Protein AF-A0A7T1WS77-F1 (afdb_monomer_lite)

Secondary structure (DSSP, 8-state):
---HHHHHS---HHHHHHHHHHHHHHHHHHHHHHHHIIIIIHHHHHH--SHHHHHHHHHHHHHHHHHHHHHHHHHHHHHHHHHHTS--

Organism: NCBI:txid2710756

Radius of gyration: 20.39 Å; chains: 1; bounding box: 47×16×60 Å

Structure (mmCIF, N/CA/C/O backbone):
data_AF-A0A7T1WS77-F1
#
_entry.id   AF-A0A7T1WS77-F1
#
loop_
_atom_site.group_PDB
_atom_site.id
_atom_site.type_symbol
_atom_site.label_atom_id
_atom_site.label_alt_id
_atom_site.label_comp_id
_atom_site.label_asym_id
_atom_site.label_entity_id
_atom_site.label_seq_id
_atom_site.pdbx_PDB_ins_code
_atom_site.Cartn_x
_atom_site.Cartn_y
_atom_site.Cartn_z
_atom_site.occupancy
_atom_site.B_iso_or_equiv
_atom_site.auth_seq_id
_atom_site.auth_comp_id
_atom_site.auth_asym_id
_atom_site.auth_atom_id
_atom_site.pdbx_PDB_model_num
ATOM 1 N N . MET A 1 1 ? 27.245 10.007 -26.198 1.00 50.12 1 MET A N 1
ATOM 2 C CA . MET A 1 1 ? 25.935 10.455 -26.718 1.00 50.12 1 MET A CA 1
ATOM 3 C C . MET A 1 1 ? 25.045 9.235 -26.832 1.00 50.12 1 MET A C 1
ATOM 5 O O . MET A 1 1 ? 25.521 8.239 -27.361 1.00 50.12 1 MET A O 1
ATOM 9 N N . LEU A 1 2 ? 23.812 9.295 -26.323 1.00 64.62 2 LEU A N 1
ATOM 10 C CA . LEU A 1 2 ? 22.791 8.300 -26.665 1.00 64.62 2 LEU A CA 1
ATOM 11 C C . LEU A 1 2 ? 22.402 8.495 -28.136 1.00 64.62 2 LEU A C 1
ATOM 13 O O . LEU A 1 2 ? 22.185 9.628 -28.563 1.00 64.62 2 LEU A O 1
ATOM 17 N N . THR A 1 3 ? 22.325 7.411 -28.900 1.00 75.38 3 THR A N 1
ATOM 18 C CA . THR A 1 3 ? 21.816 7.437 -30.278 1.00 75.38 3 THR A CA 1
ATOM 19 C C . THR A 1 3 ? 20.321 7.124 -30.305 1.00 75.38 3 THR A C 1
ATOM 21 O O . THR A 1 3 ? 19.805 6.432 -29.430 1.00 75.38 3 THR A O 1
ATOM 24 N N . TYR A 1 4 ? 19.614 7.615 -31.324 1.00 64.88 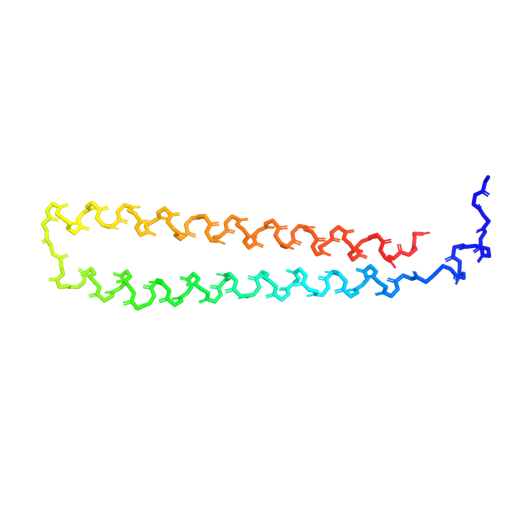4 TYR A N 1
ATOM 25 C CA . TYR A 1 4 ? 18.185 7.341 -31.510 1.00 64.88 4 TYR A CA 1
ATOM 26 C C . TYR A 1 4 ? 17.887 5.833 -31.601 1.00 64.88 4 TYR A C 1
ATOM 28 O O . TYR A 1 4 ? 16.924 5.361 -31.006 1.00 64.88 4 TYR A O 1
ATOM 36 N N . ALA A 1 5 ? 18.767 5.063 -32.252 1.00 68.44 5 ALA A N 1
ATOM 37 C CA . ALA A 1 5 ? 18.676 3.603 -32.307 1.00 68.44 5 ALA A CA 1
ATOM 38 C C . ALA A 1 5 ? 18.756 2.961 -30.909 1.00 68.44 5 ALA A C 1
ATOM 40 O O . ALA A 1 5 ? 17.926 2.124 -30.578 1.00 68.44 5 ALA A O 1
ATOM 41 N N . GLN A 1 6 ? 19.666 3.428 -30.045 1.00 66.38 6 GLN A N 1
ATOM 42 C CA . GLN A 1 6 ? 19.799 2.927 -28.669 1.00 66.38 6 GLN A CA 1
ATOM 43 C C . GLN A 1 6 ? 18.584 3.229 -27.780 1.00 66.38 6 GLN A C 1
ATOM 45 O O . GLN A 1 6 ? 18.309 2.462 -26.866 1.00 66.38 6 GLN A O 1
ATOM 50 N N . VAL A 1 7 ? 17.860 4.329 -28.018 1.00 63.50 7 VAL A N 1
ATOM 51 C CA . VAL A 1 7 ? 16.595 4.619 -27.311 1.00 63.50 7 VAL A CA 1
ATOM 52 C C . VAL A 1 7 ? 15.466 3.733 -27.830 1.00 63.50 7 VAL A C 1
ATOM 54 O O . VAL A 1 7 ? 14.637 3.280 -27.050 1.00 63.50 7 VAL A O 1
ATOM 57 N N . ASN A 1 8 ? 15.438 3.480 -29.139 1.00 64.62 8 ASN A N 1
ATOM 58 C CA . ASN A 1 8 ? 14.385 2.702 -29.784 1.00 64.62 8 ASN A CA 1
ATOM 59 C C . ASN A 1 8 ? 14.515 1.188 -29.524 1.00 64.62 8 ASN A C 1
ATOM 61 O O . ASN A 1 8 ? 13.520 0.472 -29.534 1.00 64.62 8 ASN A O 1
ATOM 65 N N . GLU A 1 9 ? 15.737 0.709 -29.275 1.00 68.94 9 GLU A N 1
ATOM 66 C CA . GLU A 1 9 ? 16.047 -0.684 -28.919 1.00 68.94 9 GLU A CA 1
ATOM 67 C C . GLU A 1 9 ? 16.062 -0.935 -27.402 1.00 68.94 9 GLU A C 1
ATOM 69 O O . GLU A 1 9 ? 16.193 -2.080 -26.968 1.00 68.94 9 GLU A O 1
ATOM 74 N N . ALA A 1 10 ? 15.946 0.112 -26.578 1.00 70.94 10 ALA A N 1
ATOM 75 C CA . ALA A 1 10 ? 15.951 -0.034 -25.130 1.00 70.94 10 ALA A CA 1
ATOM 76 C C . ALA A 1 10 ? 14.692 -0.773 -24.650 1.00 70.94 10 ALA A C 1
ATOM 78 O O . ALA A 1 10 ? 13.560 -0.359 -24.901 1.00 70.94 10 ALA A O 1
ATOM 79 N N . ASP A 1 11 ? 14.898 -1.861 -23.911 1.00 76.75 11 ASP A N 1
ATOM 80 C CA . ASP A 1 11 ? 13.813 -2.596 -23.274 1.00 76.75 11 ASP A CA 1
ATOM 81 C C . ASP A 1 11 ? 13.385 -1.903 -21.971 1.00 76.75 11 ASP A C 1
ATOM 83 O O . ASP A 1 11 ? 14.088 -1.924 -20.959 1.00 76.75 11 ASP A O 1
ATOM 87 N N . PHE A 1 12 ? 12.198 -1.297 -21.993 1.00 78.56 12 PHE A N 1
ATOM 88 C CA . PHE A 1 12 ? 11.590 -0.648 -20.829 1.00 78.56 12 PHE A CA 1
ATOM 89 C C . PHE A 1 12 ? 10.626 -1.563 -20.056 1.00 78.56 12 PHE A C 1
ATOM 91 O O . PHE A 1 12 ? 10.026 -1.123 -19.069 1.00 78.56 12 PHE A O 1
ATOM 98 N N . SER A 1 13 ? 10.469 -2.828 -20.461 1.00 82.06 13 SER A N 1
ATOM 99 C CA . SER A 1 13 ? 9.489 -3.756 -19.884 1.00 82.06 13 SER A CA 1
ATOM 100 C C . SER A 1 13 ? 9.679 -3.956 -18.376 1.00 82.06 13 SER A C 1
ATOM 102 O O . SER A 1 13 ? 8.703 -3.939 -17.625 1.00 82.06 13 SER A O 1
ATOM 104 N N . GLY A 1 14 ? 10.925 -4.044 -17.898 1.00 79.44 14 GLY A N 1
ATOM 105 C CA . GLY A 1 14 ? 11.230 -4.160 -16.468 1.00 79.44 14 GLY A CA 1
ATOM 106 C C . GLY A 1 14 ? 10.789 -2.937 -15.652 1.00 79.44 14 GLY A C 1
ATOM 107 O O . GLY A 1 14 ? 10.254 -3.077 -14.551 1.00 79.44 14 GLY A O 1
ATOM 108 N N . ILE A 1 15 ? 10.934 -1.731 -16.212 1.00 77.94 15 ILE A N 1
ATOM 109 C CA . ILE A 1 15 ? 10.497 -0.481 -15.571 1.00 77.94 15 ILE A CA 1
ATOM 110 C C . ILE A 1 15 ? 8.964 -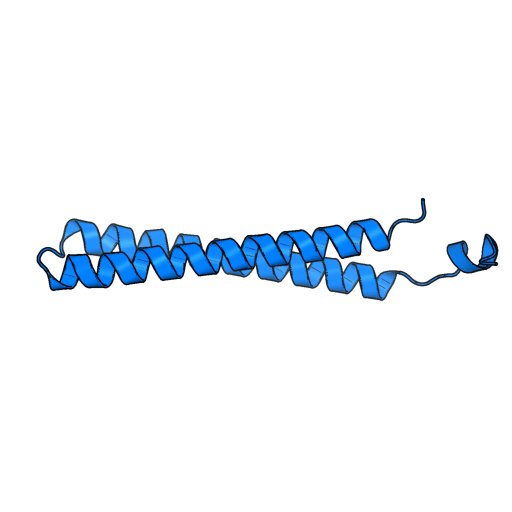0.419 -15.530 1.00 77.94 15 ILE A C 1
ATOM 112 O O . ILE A 1 15 ? 8.387 -0.051 -14.505 1.00 77.94 15 ILE A O 1
ATOM 116 N N . GLN A 1 16 ? 8.293 -0.845 -16.602 1.00 78.56 16 GLN A N 1
ATOM 117 C CA . GLN A 1 16 ? 6.830 -0.914 -16.666 1.00 78.56 16 GLN A CA 1
ATOM 118 C C . GLN A 1 16 ? 6.254 -1.935 -15.673 1.00 78.56 16 GLN A C 1
ATOM 120 O O . GLN A 1 16 ? 5.280 -1.641 -14.976 1.00 78.56 16 GLN A O 1
ATOM 125 N N . GLN A 1 17 ? 6.882 -3.107 -15.540 1.00 84.25 17 GLN A N 1
ATOM 126 C CA . GLN A 1 17 ? 6.500 -4.112 -14.543 1.00 84.25 17 GLN A CA 1
ATOM 127 C C . GLN A 1 17 ? 6.665 -3.579 -13.115 1.00 84.25 17 GLN A C 1
ATOM 129 O O . GLN A 1 17 ? 5.762 -3.727 -12.287 1.00 84.25 17 GLN A O 1
ATOM 134 N N . ALA A 1 18 ? 7.773 -2.889 -12.830 1.00 76.75 18 ALA A N 1
ATOM 135 C CA . ALA A 1 18 ? 7.979 -2.243 -11.538 1.00 76.75 18 ALA A CA 1
ATOM 136 C C . ALA A 1 18 ? 6.915 -1.161 -11.272 1.00 76.75 18 ALA A C 1
ATOM 138 O O . ALA A 1 18 ? 6.340 -1.114 -10.181 1.00 76.75 18 ALA A O 1
ATOM 139 N N . ALA A 1 19 ? 6.574 -0.339 -12.271 1.00 79.38 19 ALA A N 1
ATOM 140 C CA . ALA A 1 19 ? 5.507 0.656 -12.162 1.00 79.38 19 ALA A CA 1
ATOM 141 C C . ALA A 1 19 ? 4.151 0.016 -11.816 1.00 79.38 19 ALA A C 1
ATOM 143 O O . ALA A 1 19 ? 3.396 0.554 -10.996 1.00 79.38 19 ALA A O 1
ATOM 144 N N . GLN A 1 20 ? 3.846 -1.142 -12.409 1.00 84.75 20 GLN A N 1
ATOM 145 C CA . GLN A 1 20 ? 2.632 -1.906 -12.133 1.00 84.75 20 GLN A CA 1
ATOM 146 C C . GLN A 1 20 ? 2.630 -2.502 -10.719 1.00 84.75 20 GLN A C 1
ATOM 148 O O . GLN A 1 20 ? 1.613 -2.403 -10.029 1.00 84.75 20 GLN A O 1
ATOM 153 N N . ALA A 1 21 ? 3.752 -3.054 -10.252 1.00 83.25 21 ALA A N 1
ATOM 154 C CA . ALA A 1 21 ? 3.881 -3.581 -8.892 1.00 83.25 21 ALA A CA 1
ATOM 155 C C . ALA A 1 21 ? 3.638 -2.487 -7.835 1.00 83.25 21 ALA A C 1
ATOM 157 O O . ALA A 1 21 ? 2.858 -2.676 -6.900 1.00 83.25 21 ALA A O 1
ATOM 158 N N . TRP A 1 22 ? 4.210 -1.295 -8.032 1.00 83.19 22 TRP A N 1
ATOM 159 C CA . TRP A 1 22 ? 3.964 -0.142 -7.161 1.00 83.19 22 TRP A CA 1
ATOM 160 C C . TRP A 1 22 ? 2.501 0.324 -7.182 1.00 83.19 22 TRP A C 1
ATOM 162 O O . TRP A 1 22 ? 1.946 0.695 -6.146 1.00 83.19 22 TRP A O 1
ATOM 172 N N . ARG A 1 23 ? 1.833 0.243 -8.339 1.00 84.31 23 ARG A N 1
ATOM 173 C CA . ARG A 1 23 ? 0.396 0.539 -8.456 1.00 84.31 23 ARG A CA 1
ATOM 174 C C . ARG A 1 23 ? -0.460 -0.456 -7.668 1.00 84.31 23 ARG A C 1
ATOM 176 O O . ARG A 1 23 ? -1.401 -0.043 -6.994 1.00 84.31 23 ARG A O 1
ATOM 183 N N . GLN A 1 24 ? -0.130 -1.745 -7.723 1.00 87.19 24 GLN A N 1
ATOM 184 C CA . GLN A 1 24 ? -0.817 -2.779 -6.942 1.00 87.19 24 GLN A CA 1
ATOM 185 C C . GLN A 1 24 ? -0.604 -2.583 -5.437 1.00 87.19 24 GLN A C 1
ATOM 187 O O . GLN A 1 24 ? -1.555 -2.693 -4.664 1.00 87.19 24 GLN A O 1
ATOM 192 N N . LEU A 1 25 ? 0.616 -2.228 -5.022 1.00 79.44 25 LEU A N 1
ATOM 193 C CA . LEU A 1 25 ? 0.929 -1.952 -3.622 1.00 79.44 25 LEU A CA 1
ATOM 194 C C . LEU A 1 25 ? 0.118 -0.76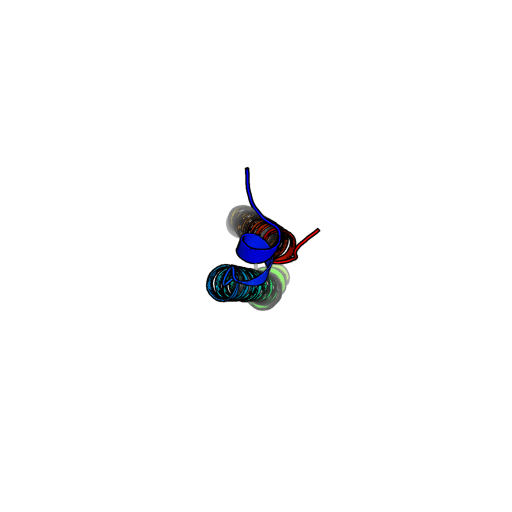9 -3.075 1.00 79.44 25 LEU A C 1
ATOM 196 O O . LEU A 1 25 ? -0.437 -0.851 -1.979 1.00 79.44 25 LEU A O 1
ATOM 200 N N . ARG A 1 26 ? -0.023 0.306 -3.860 1.00 83.50 26 ARG A N 1
ATOM 201 C CA . ARG A 1 26 ? -0.916 1.422 -3.523 1.00 83.50 26 ARG A CA 1
ATOM 202 C C . ARG A 1 26 ? -2.351 0.944 -3.280 1.00 83.50 26 ARG A C 1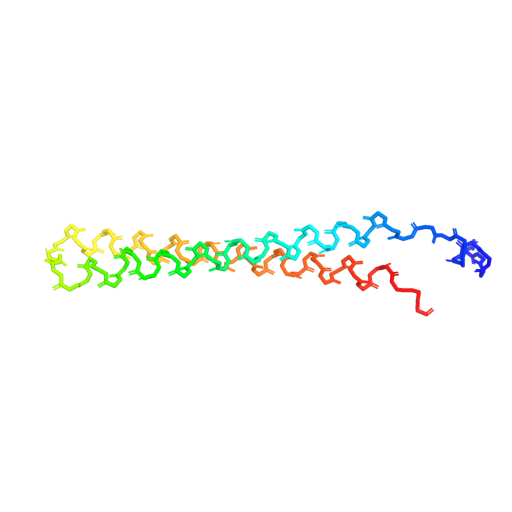
ATOM 204 O O . ARG A 1 26 ? -2.922 1.270 -2.242 1.00 83.50 26 ARG A O 1
ATOM 211 N N . ALA A 1 27 ? -2.913 0.162 -4.203 1.00 83.38 27 ALA A N 1
ATOM 212 C CA . ALA A 1 27 ? -4.280 -0.348 -4.080 1.00 83.38 27 ALA A CA 1
ATOM 213 C C . ALA A 1 27 ? -4.457 -1.239 -2.834 1.00 83.38 27 ALA A C 1
ATOM 215 O O . ALA A 1 27 ? -5.485 -1.175 -2.157 1.00 83.38 27 ALA A O 1
ATOM 216 N N . ALA A 1 28 ? -3.439 -2.032 -2.484 1.00 80.75 28 ALA A N 1
ATOM 217 C CA . ALA A 1 28 ? -3.445 -2.835 -1.264 1.00 80.75 28 ALA A CA 1
ATOM 218 C C . ALA A 1 28 ? -3.493 -1.962 0.004 1.00 80.75 28 ALA A C 1
ATOM 220 O O . ALA A 1 28 ? -4.284 -2.244 0.907 1.00 80.75 28 ALA A O 1
ATOM 221 N N . TYR A 1 29 ? -2.703 -0.883 0.063 1.00 78.44 29 TYR A N 1
ATOM 222 C CA . TYR A 1 29 ? -2.741 0.065 1.180 1.00 78.44 29 TYR A CA 1
ATOM 223 C C . TYR A 1 29 ? -4.075 0.819 1.274 1.00 78.44 29 TYR A C 1
ATOM 225 O O . TYR A 1 29 ? -4.623 0.948 2.369 1.00 78.44 29 TYR A O 1
ATOM 233 N N . GLU A 1 30 ? -4.639 1.267 0.150 1.00 82.44 30 GLU A N 1
ATOM 234 C CA . GLU A 1 30 ? -5.964 1.906 0.117 1.00 82.44 30 GLU A CA 1
ATOM 235 C C . GLU A 1 30 ? -7.048 0.951 0.655 1.00 82.44 30 GLU A C 1
ATOM 237 O O . GLU A 1 30 ? -7.805 1.313 1.561 1.00 82.44 30 GLU A O 1
ATOM 242 N N . GLY A 1 31 ? -7.049 -0.311 0.207 1.00 83.75 31 GLY A N 1
ATOM 243 C CA . GLY A 1 31 ? -7.971 -1.338 0.701 1.00 83.75 31 GLY A CA 1
ATOM 244 C C . GLY A 1 31 ? -7.794 -1.664 2.191 1.00 83.75 31 GLY A C 1
ATOM 245 O O . GLY A 1 31 ? -8.777 -1.886 2.903 1.00 83.75 31 GLY A O 1
ATOM 246 N N . LEU A 1 32 ? -6.557 -1.656 2.700 1.00 78.75 32 LEU A N 1
ATOM 247 C CA . LEU A 1 32 ? -6.265 -1.763 4.135 1.00 78.75 32 LEU A CA 1
ATOM 248 C C . LEU A 1 32 ? -6.872 -0.592 4.917 1.00 78.75 32 LEU A C 1
ATOM 250 O O . LEU A 1 32 ? -7.536 -0.818 5.931 1.00 78.75 32 LEU A O 1
ATOM 254 N N . GLY A 1 33 ? -6.706 0.638 4.426 1.00 76.88 33 GLY A N 1
ATOM 255 C CA . GLY A 1 33 ? -7.281 1.841 5.029 1.00 76.88 33 GLY A CA 1
ATOM 256 C C . GLY A 1 33 ? -8.810 1.801 5.105 1.00 76.88 33 GLY A C 1
ATOM 257 O O . GLY A 1 33 ? -9.385 2.127 6.147 1.00 76.88 33 GLY A O 1
ATOM 258 N N . GLU A 1 34 ? -9.479 1.344 4.045 1.00 82.88 34 GLU A N 1
ATOM 259 C CA . GLU A 1 34 ? -10.939 1.190 4.017 1.00 82.88 34 GLU A CA 1
ATOM 260 C C . GLU A 1 34 ? -11.446 0.101 4.964 1.00 82.88 34 GLU A C 1
ATOM 262 O O . GLU A 1 34 ? -12.419 0.312 5.697 1.00 82.88 34 GLU A O 1
ATOM 267 N N . ARG A 1 35 ? -10.791 -1.068 4.990 1.00 80.62 35 ARG A N 1
ATOM 268 C CA . ARG A 1 35 ? -11.138 -2.144 5.934 1.00 80.62 35 ARG A CA 1
ATOM 269 C C . ARG A 1 35 ? -10.976 -1.667 7.367 1.00 80.62 35 ARG A C 1
ATOM 271 O O . ARG A 1 35 ? -11.860 -1.897 8.187 1.00 80.62 35 ARG A O 1
ATOM 278 N N . TYR A 1 36 ? -9.893 -0.955 7.649 1.00 72.50 36 TYR A N 1
ATOM 279 C CA . TYR A 1 36 ? -9.624 -0.400 8.965 1.00 72.50 36 TYR A CA 1
ATOM 280 C C . TYR A 1 36 ? -10.692 0.616 9.397 1.00 72.50 36 TYR A C 1
ATOM 282 O O . TYR A 1 36 ? -11.254 0.529 10.489 1.00 72.50 36 TYR A O 1
ATOM 290 N N . GLU A 1 37 ? -11.050 1.540 8.509 1.00 79.12 37 GLU A N 1
ATOM 291 C CA . GLU A 1 37 ? -12.120 2.512 8.728 1.00 79.12 37 GLU A CA 1
ATOM 292 C C . GLU A 1 37 ? -13.468 1.829 9.023 1.00 79.12 37 GLU A C 1
ATOM 294 O O . GLU A 1 37 ? -14.144 2.159 10.003 1.00 79.12 37 GLU A O 1
ATOM 299 N N . ASN A 1 38 ? -13.846 0.848 8.200 1.00 81.94 38 ASN A N 1
ATOM 300 C CA . ASN A 1 38 ? -15.154 0.202 8.265 1.00 81.94 38 ASN A CA 1
ATOM 301 C C . ASN A 1 38 ? -15.283 -0.818 9.400 1.00 81.94 38 ASN A C 1
ATOM 303 O O . ASN A 1 38 ? -16.329 -0.893 10.046 1.00 81.94 38 ASN A O 1
ATOM 307 N N . GLN A 1 39 ? -14.243 -1.613 9.646 1.00 77.38 39 GLN A N 1
ATOM 308 C CA . GLN A 1 39 ? -14.290 -2.714 10.607 1.00 77.38 39 GLN A CA 1
ATOM 309 C C . GLN A 1 39 ? -13.839 -2.292 12.002 1.00 77.38 39 GLN A C 1
ATOM 311 O O . GLN A 1 39 ? -14.376 -2.806 12.980 1.00 77.38 39 GLN A O 1
ATOM 316 N N . VAL A 1 40 ? -12.896 -1.352 12.106 1.00 74.56 40 VAL A N 1
ATOM 317 C CA . VAL A 1 40 ? -12.318 -0.935 13.388 1.00 74.56 40 VAL A CA 1
ATOM 318 C C . VAL A 1 40 ? -12.951 0.375 13.834 1.00 74.56 40 VAL A C 1
ATOM 320 O O . VAL A 1 40 ? -13.716 0.381 14.797 1.00 74.56 40 VAL A O 1
ATOM 323 N N . ARG A 1 41 ? -12.717 1.480 13.112 1.00 73.69 41 ARG A N 1
ATOM 324 C CA . ARG A 1 41 ? -13.144 2.810 13.579 1.00 73.69 41 ARG A CA 1
ATOM 325 C C . ARG A 1 41 ? -14.661 2.909 13.724 1.00 73.69 41 ARG A C 1
ATOM 327 O O . ARG A 1 41 ? -15.138 3.251 14.803 1.00 73.69 41 ARG A O 1
ATOM 334 N N . ARG A 1 42 ? -15.424 2.585 12.672 1.00 78.75 42 ARG A N 1
ATOM 335 C CA . ARG A 1 42 ? -16.895 2.719 12.671 1.00 78.75 42 ARG A CA 1
ATOM 336 C C . ARG A 1 42 ? -17.581 1.803 13.687 1.00 78.75 42 ARG A C 1
ATOM 338 O O . ARG A 1 42 ? -18.503 2.250 14.364 1.00 78.75 42 ARG A O 1
ATOM 345 N N . ARG A 1 43 ? -17.126 0.552 13.832 1.00 74.25 43 ARG A N 1
ATOM 346 C CA . ARG A 1 43 ? -17.717 -0.404 14.789 1.00 74.25 43 ARG A CA 1
ATOM 347 C C . ARG A 1 43 ? -17.387 -0.056 16.237 1.00 74.25 43 ARG A C 1
ATOM 349 O O . ARG A 1 43 ? -18.270 -0.113 17.089 1.00 74.25 43 ARG A O 1
ATOM 356 N N . LEU A 1 44 ? -16.143 0.334 16.515 1.00 71.25 44 LEU A N 1
ATOM 357 C CA . LEU A 1 44 ? -15.721 0.691 17.867 1.00 71.25 44 LEU A CA 1
ATOM 358 C C . LEU A 1 44 ? -16.357 2.004 18.336 1.00 71.25 44 LEU A C 1
ATOM 360 O O . LEU A 1 44 ? -16.832 2.064 19.465 1.00 71.25 44 LEU A O 1
ATOM 364 N N . HIS A 1 45 ? -16.471 3.022 17.476 1.00 69.69 45 HIS A N 1
ATOM 365 C CA . HIS A 1 45 ? -17.050 4.317 17.866 1.00 69.69 45 HIS A CA 1
ATOM 366 C C . HIS A 1 45 ? -18.507 4.245 18.341 1.00 69.69 45 HIS A C 1
ATOM 368 O O . HIS A 1 45 ? -18.937 5.090 19.124 1.00 69.69 45 HIS A O 1
ATOM 374 N N . GLN A 1 46 ? -19.280 3.267 17.864 1.00 71.88 46 GLN A N 1
ATOM 375 C CA . GLN A 1 46 ? -20.695 3.149 18.219 1.00 71.88 46 GLN A CA 1
ATOM 376 C C . GLN A 1 46 ? -20.912 2.635 19.646 1.00 71.88 46 GLN A C 1
ATOM 378 O O . GLN A 1 46 ? -21.933 2.949 20.255 1.00 71.88 46 GLN A O 1
ATOM 383 N N . ARG A 1 47 ? -19.984 1.831 20.181 1.00 73.00 47 ARG A N 1
ATOM 384 C CA . ARG A 1 47 ? -20.193 1.094 21.441 1.00 73.00 47 ARG A CA 1
ATOM 385 C C . ARG A 1 47 ? -19.062 1.230 22.458 1.00 73.00 47 ARG A C 1
ATOM 387 O O . ARG A 1 47 ? -19.276 0.912 23.622 1.00 73.00 47 ARG A O 1
ATOM 394 N N . TRP A 1 48 ? -17.890 1.721 22.064 1.00 76.75 48 TRP A N 1
ATOM 395 C CA . TRP A 1 48 ? -16.729 1.835 22.942 1.00 76.75 48 TRP A CA 1
ATOM 396 C C . TRP A 1 48 ? -16.478 3.292 23.345 1.00 76.75 48 TRP A C 1
ATOM 398 O O . TRP A 1 48 ? -16.181 4.140 22.505 1.00 76.75 48 TRP A O 1
ATOM 408 N N . LYS A 1 49 ? -16.617 3.588 24.644 1.00 78.81 49 LYS A N 1
ATOM 409 C CA . LYS A 1 49 ? -16.398 4.918 25.239 1.00 78.81 49 LYS A CA 1
ATOM 410 C C . LYS A 1 49 ? -15.448 4.834 26.437 1.00 78.81 49 LYS A C 1
ATOM 412 O O . LYS A 1 49 ? -15.268 3.769 27.020 1.00 78.81 49 LYS A O 1
ATOM 417 N N . GLY A 1 50 ? -14.867 5.974 26.815 1.00 78.56 50 GLY A N 1
ATOM 418 C CA . GLY A 1 50 ? -13.940 6.107 27.946 1.00 78.56 50 GLY A CA 1
ATOM 419 C C . GLY A 1 50 ? -12.489 6.346 27.516 1.00 78.56 50 GLY A C 1
ATOM 420 O O . GLY A 1 50 ? -12.164 6.277 26.333 1.00 78.56 50 GLY A O 1
ATOM 421 N N . LYS A 1 51 ? -11.599 6.625 28.480 1.00 80.25 51 LYS A N 1
ATOM 422 C CA . LYS A 1 51 ? -10.195 7.012 28.219 1.00 80.25 51 LYS A CA 1
ATOM 423 C C . LYS A 1 51 ? -9.428 6.003 27.355 1.00 80.25 51 LYS A C 1
ATOM 425 O O . LYS A 1 51 ? -8.662 6.406 26.484 1.00 80.25 51 LYS A O 1
ATOM 430 N N . THR A 1 52 ? -9.661 4.706 27.548 1.00 77.62 52 THR A N 1
ATOM 431 C CA . THR A 1 52 ? -9.032 3.646 26.743 1.00 77.62 52 THR A CA 1
ATOM 432 C C . THR A 1 52 ? -9.497 3.685 25.287 1.00 77.62 52 THR A C 1
ATOM 434 O O . THR A 1 52 ? -8.675 3.547 24.385 1.00 77.62 52 THR A O 1
ATOM 437 N N . ALA A 1 53 ? -10.787 3.953 25.050 1.00 72.94 53 ALA A N 1
ATOM 438 C CA . ALA A 1 53 ? -11.338 4.115 23.706 1.00 72.94 53 ALA A CA 1
ATOM 439 C C . ALA A 1 53 ? -10.747 5.347 23.002 1.00 72.94 53 ALA A C 1
ATOM 441 O O . ALA A 1 53 ? -10.404 5.279 21.825 1.00 72.94 53 ALA A O 1
ATOM 442 N N . THR A 1 54 ? -10.561 6.453 23.731 1.00 75.81 54 THR A N 1
ATOM 443 C CA . THR A 1 54 ? -9.893 7.658 23.214 1.00 75.81 54 THR A CA 1
ATOM 444 C C . THR A 1 54 ? -8.441 7.375 22.824 1.00 75.81 54 THR A C 1
ATOM 446 O O . THR A 1 54 ? -8.034 7.708 21.714 1.00 75.81 54 THR A O 1
ATOM 449 N N . SER A 1 55 ? -7.671 6.718 23.698 1.00 76.19 55 SER A N 1
ATOM 450 C CA . SER A 1 55 ? -6.266 6.374 23.431 1.00 76.19 55 SER A CA 1
ATOM 451 C C . SER A 1 55 ? -6.125 5.455 22.213 1.00 76.19 55 SER A C 1
ATOM 453 O O . SER A 1 55 ? -5.387 5.759 21.276 1.00 76.19 55 SER A O 1
ATOM 455 N N . ALA A 1 56 ? -6.925 4.388 22.154 1.00 71.44 56 ALA A N 1
ATOM 456 C CA . ALA A 1 56 ? -6.956 3.503 20.997 1.00 71.44 56 ALA A CA 1
ATOM 457 C C . ALA A 1 56 ? -7.413 4.227 19.720 1.00 71.44 56 ALA A C 1
ATOM 459 O O . ALA A 1 56 ? -6.872 3.974 18.648 1.00 71.44 56 ALA A O 1
ATOM 460 N N . GLY A 1 57 ? -8.351 5.174 19.826 1.00 70.94 57 GLY A N 1
ATOM 461 C CA . GLY A 1 57 ? -8.769 6.049 18.729 1.00 70.94 57 GLY A CA 1
ATOM 462 C C . GLY A 1 57 ? -7.618 6.868 18.137 1.00 70.94 57 GLY A C 1
ATOM 463 O O . GLY A 1 57 ? -7.525 6.992 16.915 1.00 70.94 57 GLY A O 1
ATOM 464 N N . HIS A 1 58 ? -6.699 7.368 18.968 1.00 80.25 58 HIS A N 1
ATOM 465 C CA . HIS A 1 58 ? -5.500 8.058 18.485 1.00 80.25 58 HIS A CA 1
ATOM 466 C C . HIS A 1 58 ? -4.573 7.122 17.711 1.00 80.25 58 HIS A C 1
ATOM 468 O O . HIS A 1 58 ? -4.150 7.469 16.607 1.00 80.25 58 HIS A O 1
ATOM 474 N N . THR A 1 59 ? -4.306 5.922 18.232 1.00 78.25 59 THR A N 1
ATOM 475 C CA . THR A 1 59 ? -3.526 4.902 17.514 1.00 78.25 59 THR A CA 1
ATOM 476 C C . THR A 1 59 ? -4.189 4.536 16.186 1.00 78.25 59 THR A C 1
ATOM 478 O O . THR A 1 59 ? -3.515 4.454 15.162 1.00 78.25 59 THR A O 1
ATOM 481 N N . ILE A 1 60 ? -5.521 4.420 16.174 1.00 71.69 60 ILE A N 1
ATOM 482 C CA . ILE A 1 60 ? -6.322 4.150 14.976 1.00 71.69 60 ILE A CA 1
ATOM 483 C C . ILE A 1 60 ? -6.122 5.230 13.910 1.00 71.69 60 ILE A C 1
ATOM 485 O O . ILE A 1 60 ? -5.824 4.930 12.751 1.00 71.69 60 ILE A O 1
ATOM 489 N N . VAL A 1 61 ? -6.231 6.500 14.286 1.00 80.62 61 VAL A N 1
ATOM 490 C CA . VAL A 1 61 ? -6.003 7.613 13.356 1.00 80.62 61 VAL A CA 1
ATOM 491 C C . VAL A 1 61 ? -4.565 7.610 12.825 1.00 80.62 61 VAL A C 1
ATOM 493 O O . VAL A 1 61 ? -4.360 7.824 11.630 1.00 80.62 61 VAL A O 1
ATOM 496 N N . GLN A 1 62 ? -3.578 7.313 13.674 1.00 84.56 62 GLN A N 1
ATOM 497 C CA . GLN A 1 62 ? -2.171 7.252 13.269 1.00 84.56 62 GLN A CA 1
ATOM 498 C C . GLN A 1 62 ? -1.893 6.120 12.274 1.00 84.56 62 GLN A C 1
ATOM 500 O O . GLN A 1 62 ? -1.284 6.373 11.235 1.00 84.56 62 GLN A O 1
ATOM 505 N N . CYS A 1 63 ? -2.395 4.906 12.520 1.00 77.19 63 CYS A N 1
ATOM 506 C CA . CYS A 1 63 ? -2.241 3.791 11.582 1.00 77.19 63 CYS A CA 1
ATOM 507 C C . CYS A 1 63 ? -2.879 4.102 10.221 1.00 77.19 63 CYS A C 1
ATOM 509 O O . CYS A 1 63 ? -2.275 3.843 9.178 1.00 77.19 63 CYS A O 1
ATOM 511 N N . LYS A 1 64 ? -4.071 4.718 10.207 1.00 77.62 64 LYS A N 1
ATOM 512 C CA . LYS A 1 64 ? -4.727 5.132 8.957 1.00 77.62 64 LYS A CA 1
ATOM 513 C C . LYS A 1 64 ? -3.890 6.159 8.189 1.00 77.62 64 LYS A C 1
ATOM 515 O O . LYS A 1 64 ? -3.756 6.050 6.969 1.00 77.62 64 LYS A O 1
ATOM 520 N N . ARG A 1 65 ? -3.317 7.137 8.897 1.00 85.94 65 ARG A N 1
ATOM 521 C CA . ARG A 1 65 ? -2.444 8.160 8.310 1.00 85.94 65 ARG A CA 1
ATOM 522 C C . ARG A 1 65 ? -1.212 7.531 7.658 1.00 85.94 65 ARG A C 1
ATOM 524 O O . ARG A 1 65 ? -1.002 7.744 6.471 1.00 85.94 65 ARG A O 1
ATOM 531 N N . GLN A 1 66 ? -0.474 6.696 8.388 1.00 84.75 66 GLN A N 1
ATOM 532 C CA . GLN A 1 66 ? 0.722 6.014 7.873 1.00 84.75 66 GLN A CA 1
ATOM 533 C C . GLN A 1 66 ? 0.410 5.137 6.652 1.00 84.75 66 GLN A C 1
ATOM 535 O O . GLN A 1 66 ? 1.134 5.164 5.661 1.00 84.75 66 GLN A O 1
ATOM 540 N N . THR A 1 67 ? -0.711 4.411 6.686 1.00 76.06 67 THR A N 1
ATOM 541 C CA . THR A 1 67 ? -1.173 3.599 5.547 1.00 76.06 67 THR A CA 1
ATOM 542 C C . THR A 1 67 ? -1.458 4.466 4.313 1.00 76.06 67 THR A C 1
ATOM 544 O O . THR A 1 67 ? -1.102 4.102 3.195 1.00 76.06 67 THR A O 1
ATOM 547 N N . SER A 1 68 ? -2.062 5.641 4.511 1.00 79.06 68 SER A N 1
ATOM 548 C CA . SER A 1 68 ? -2.363 6.585 3.424 1.00 79.06 68 SER A CA 1
ATOM 549 C C . SER A 1 68 ? -1.095 7.232 2.855 1.00 79.06 68 SER A C 1
ATOM 551 O O . SER A 1 68 ? -0.975 7.406 1.644 1.00 79.06 68 SER A O 1
ATOM 553 N N . GLU A 1 69 ? -0.125 7.558 3.712 1.00 87.31 69 GLU A N 1
ATOM 554 C CA . GLU A 1 69 ? 1.187 8.077 3.307 1.00 87.31 69 GLU A CA 1
ATOM 555 C C . GLU A 1 69 ? 1.955 7.049 2.463 1.00 87.31 69 GLU A C 1
ATOM 557 O O . GLU A 1 69 ? 2.473 7.397 1.399 1.00 87.31 69 GLU A O 1
ATOM 562 N N . ALA A 1 70 ? 1.946 5.776 2.876 1.00 77.00 70 ALA A N 1
ATOM 563 C CA . ALA A 1 70 ? 2.550 4.676 2.126 1.00 77.00 70 ALA A 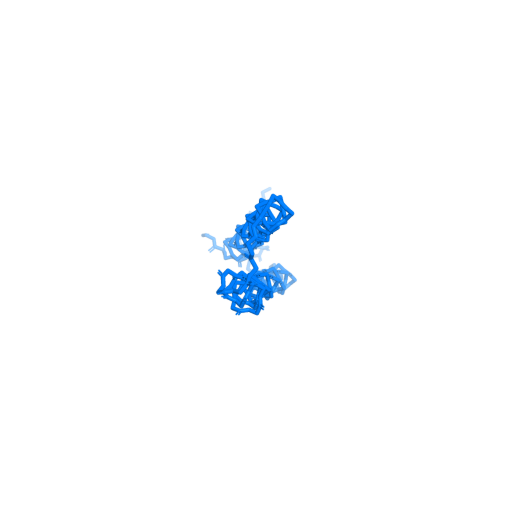CA 1
ATOM 564 C C . ALA A 1 70 ? 1.883 4.463 0.754 1.00 77.00 70 ALA A C 1
ATOM 566 O O . ALA A 1 70 ? 2.577 4.297 -0.250 1.00 77.00 70 ALA A O 1
ATOM 567 N N . ALA A 1 71 ? 0.548 4.539 0.679 1.00 78.12 71 ALA A N 1
ATOM 568 C CA . ALA A 1 71 ? -0.182 4.501 -0.591 1.00 78.12 71 ALA A CA 1
ATOM 569 C C . ALA A 1 71 ? 0.222 5.656 -1.526 1.00 78.12 71 ALA A C 1
ATOM 571 O O . ALA A 1 71 ? 0.409 5.458 -2.730 1.00 78.12 71 ALA A O 1
ATOM 572 N N . GLY A 1 72 ? 0.391 6.860 -0.970 1.00 83.50 72 GLY A N 1
ATOM 573 C CA . GLY A 1 72 ? 0.848 8.036 -1.706 1.00 83.50 72 GLY A CA 1
ATOM 574 C C . GLY A 1 72 ? 2.260 7.872 -2.272 1.00 83.50 72 GLY A C 1
ATOM 575 O O . GLY A 1 72 ? 2.483 8.181 -3.443 1.00 83.50 72 GLY A O 1
ATOM 576 N N . GLU A 1 73 ? 3.196 7.351 -1.476 1.00 85.00 73 GLU A N 1
ATOM 577 C CA . GLU A 1 73 ? 4.569 7.073 -1.922 1.00 85.00 73 GLU A CA 1
ATOM 578 C C . GLU A 1 73 ? 4.603 6.000 -3.015 1.00 85.00 73 GLU A C 1
ATOM 580 O O . GLU A 1 73 ? 5.212 6.201 -4.065 1.00 85.00 73 GLU A O 1
ATOM 585 N N . ALA A 1 74 ? 3.850 4.912 -2.839 1.00 79.81 74 ALA A N 1
ATOM 586 C CA . ALA A 1 74 ? 3.718 3.878 -3.858 1.00 79.81 74 ALA A CA 1
ATOM 587 C C . ALA A 1 74 ? 3.144 4.432 -5.178 1.00 79.81 74 ALA A C 1
ATOM 589 O O . ALA A 1 74 ? 3.605 4.087 -6.267 1.00 79.81 74 ALA A O 1
ATOM 590 N N . GLY A 1 75 ? 2.182 5.357 -5.097 1.00 80.44 75 GLY A N 1
ATOM 591 C CA . GLY A 1 75 ? 1.664 6.080 -6.258 1.00 80.44 75 GLY A CA 1
ATOM 592 C C . GLY A 1 75 ? 2.715 6.953 -6.953 1.00 80.44 75 GLY A C 1
ATOM 593 O O . GLY A 1 75 ? 2.788 6.943 -8.183 1.00 80.44 75 GLY A O 1
ATOM 594 N N . ARG A 1 76 ? 3.544 7.677 -6.186 1.00 87.62 76 ARG A N 1
ATOM 595 C CA . ARG A 1 76 ? 4.652 8.489 -6.723 1.00 87.62 76 ARG A CA 1
ATOM 596 C C . ARG A 1 76 ? 5.686 7.626 -7.440 1.00 87.62 76 ARG 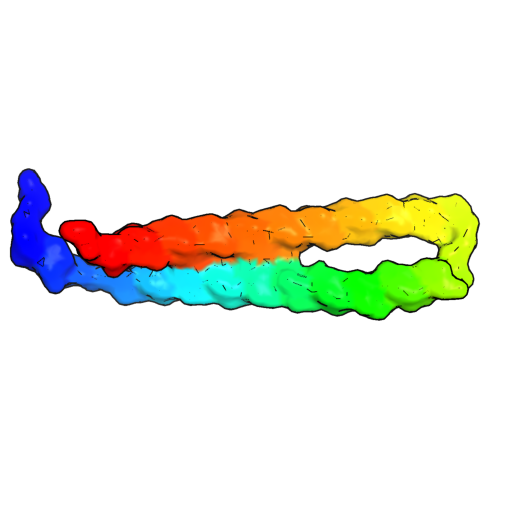A C 1
ATOM 598 O O . ARG A 1 76 ? 6.054 7.956 -8.564 1.00 87.62 76 ARG A O 1
ATOM 605 N N . MET A 1 77 ? 6.078 6.502 -6.843 1.00 80.69 77 MET A N 1
ATOM 606 C CA . MET A 1 77 ? 7.012 5.552 -7.452 1.00 80.69 77 MET A CA 1
ATOM 607 C C . MET A 1 77 ? 6.462 4.944 -8.741 1.00 80.69 77 MET A C 1
ATOM 609 O O . MET A 1 77 ? 7.158 4.918 -9.753 1.00 80.69 77 MET A O 1
ATOM 613 N N . SER A 1 78 ? 5.192 4.523 -8.744 1.00 85.44 78 SER A N 1
ATOM 614 C CA . SER A 1 78 ? 4.529 4.027 -9.955 1.00 85.44 78 SER A CA 1
ATOM 615 C C . SER A 1 78 ? 4.557 5.064 -11.080 1.00 85.44 78 SER A C 1
ATOM 617 O O . SER A 1 78 ? 4.909 4.734 -12.210 1.00 85.44 78 SER A O 1
ATOM 619 N N . LYS A 1 79 ? 4.239 6.327 -10.765 1.00 84.25 79 LYS A N 1
ATOM 620 C CA . LYS A 1 79 ? 4.253 7.423 -11.738 1.00 84.25 79 LYS A CA 1
ATOM 621 C C . LYS A 1 79 ? 5.657 7.715 -12.264 1.00 84.25 79 LYS A C 1
ATOM 623 O O . LYS A 1 79 ? 5.819 7.854 -13.468 1.00 84.25 79 LYS A O 1
ATOM 628 N N . LEU A 1 80 ? 6.653 7.791 -11.382 1.00 85.12 80 LEU A N 1
ATOM 629 C CA . LEU A 1 80 ? 8.045 8.035 -11.761 1.00 85.12 80 LEU A CA 1
ATOM 630 C C . LEU A 1 80 ? 8.541 6.982 -12.757 1.00 85.12 80 LEU A C 1
ATOM 632 O O . LEU A 1 80 ? 9.160 7.326 -13.760 1.00 85.12 80 LEU A O 1
ATOM 636 N N . LEU A 1 81 ? 8.250 5.709 -12.490 1.00 83.62 81 LEU A N 1
ATOM 637 C CA . LEU A 1 81 ? 8.650 4.598 -13.349 1.00 83.62 81 LEU A CA 1
ATOM 638 C C . LEU A 1 81 ? 7.882 4.596 -14.680 1.00 83.62 81 LEU A C 1
ATOM 640 O O . LEU A 1 81 ? 8.501 4.437 -15.726 1.00 83.62 81 LEU A O 1
ATOM 644 N N . ASP A 1 82 ? 6.568 4.844 -14.667 1.00 84.38 82 ASP A N 1
ATOM 645 C CA . ASP A 1 82 ? 5.764 4.976 -15.894 1.00 84.38 82 ASP A CA 1
ATOM 646 C C . ASP A 1 82 ? 6.284 6.128 -16.773 1.00 84.38 82 ASP A C 1
ATOM 648 O O . ASP A 1 82 ? 6.581 5.920 -17.948 1.00 84.38 82 ASP A O 1
ATOM 652 N N . ASP A 1 83 ? 6.514 7.306 -16.185 1.00 85.44 83 ASP A N 1
ATOM 653 C CA . ASP A 1 83 ? 7.057 8.476 -16.884 1.00 85.44 83 ASP A CA 1
ATOM 654 C C . ASP A 1 83 ? 8.480 8.206 -17.429 1.00 85.44 83 ASP A C 1
ATOM 656 O O . ASP A 1 83 ? 8.826 8.700 -18.500 1.00 85.44 83 ASP A O 1
ATOM 660 N N . SER A 1 84 ? 9.287 7.389 -16.737 1.00 80.50 84 SER A N 1
ATOM 661 C CA . SER A 1 84 ? 10.647 6.999 -17.166 1.00 80.50 84 SER A CA 1
ATOM 662 C C . SER A 1 84 ? 10.666 5.923 -18.256 1.00 80.50 84 SER A C 1
ATOM 664 O O . SER A 1 84 ? 11.676 5.749 -18.930 1.00 80.50 84 SER A O 1
ATOM 666 N N . SER A 1 85 ? 9.563 5.190 -18.425 1.00 77.62 85 SER A N 1
ATOM 667 C CA . SER A 1 85 ? 9.418 4.141 -19.442 1.00 77.62 85 SER A CA 1
ATOM 668 C C . SER A 1 85 ? 8.899 4.652 -20.789 1.00 77.62 85 SER A C 1
ATOM 670 O O . SER A 1 85 ? 8.741 3.869 -21.726 1.00 77.62 85 SER A O 1
ATOM 672 N N . ARG A 1 86 ? 8.602 5.955 -20.891 1.00 73.44 86 ARG A N 1
ATOM 673 C CA . ARG A 1 86 ? 8.095 6.595 -22.108 1.00 73.44 86 ARG A CA 1
ATOM 674 C C . ARG A 1 86 ? 9.216 7.409 -22.759 1.00 73.44 86 ARG A C 1
ATOM 676 O O . ARG A 1 86 ? 9.702 8.349 -22.126 1.00 73.44 86 ARG A O 1
ATOM 683 N N . PRO A 1 87 ? 9.630 7.095 -23.999 1.00 62.00 87 PRO A N 1
ATOM 684 C CA . PRO A 1 87 ? 10.571 7.946 -24.717 1.00 62.00 87 PRO A CA 1
ATOM 685 C C . PRO A 1 87 ? 9.942 9.335 -24.934 1.00 62.00 87 PRO A C 1
ATOM 687 O O . PRO A 1 87 ? 8.768 9.431 -25.296 1.00 62.00 87 PRO A O 1
ATOM 690 N N . ARG A 1 88 ? 10.705 10.398 -24.642 1.00 58.19 88 ARG A N 1
ATOM 691 C CA . ARG A 1 88 ? 10.336 11.798 -24.918 1.00 58.19 88 ARG A CA 1
ATOM 692 C C . ARG A 1 88 ? 10.699 12.195 -26.338 1.00 58.19 88 ARG A C 1
ATOM 694 O O . ARG A 1 88 ? 11.789 11.777 -26.786 1.00 58.19 88 ARG A O 1
#

pLDDT: mean 77.48, std 6.86, range [50.12, 87.62]

Sequence (88 aa):
MLTYAQVNEADFSGIQQAAQAWRQLRAAYEGLGERYENQVRRRLHQRWKGKTATSAGHTIVQCKRQTSEAAGEAGRMSKLLDDSSRPR

Foldseek 3Di:
DDDPVNLVPDDLPVLLVLLVVLLVLLVVLVVVLVCLCVVPVVVCVVPPDDPVSVVVVVVSVVSSVVSNVSSVVSNVSSVVSVVVSDDD

InterPro domains:
  IPR036689 ESAT-6-like superfamily [SSF140453] (10-84)